Protein AF-A0A975XVS5-F1 (afdb_monomer)

Solvent-accessible surface area (backbone atoms only — not comparable to full-atom values): 8977 Å² total; per-residue (Å²): 127,65,81,65,59,74,72,50,64,93,79,77,55,101,64,61,82,43,34,56,87,68,58,70,74,41,46,51,27,52,50,51,28,69,71,47,88,45,67,72,58,20,53,50,31,40,52,50,27,32,74,76,39,75,85,39,47,54,42,33,52,49,47,19,49,58,26,43,81,69,68,39,45,73,63,13,45,52,32,29,53,51,39,31,47,52,19,21,58,74,60,73,43,56,72,94,69,59,61,56,77,72,50,42,83,85,69,50,38,36,48,47,43,28,52,49,30,39,46,52,39,22,49,48,28,46,77,68,70,37,51,74,62,18,48,57,37,49,55,49,44,47,68,44,38,76,81,45,84,81,58,48,63,65,53,51,59,53,61,74,75,108

Mean predicted aligned error: 5.12 Å

Foldseek 3Di:
DPPLCLLDDPVPDLFDVLQPDQDPVLVVLLVVLVPDPDLVSSQVSLVVSCVVPVLGLRSLVSQLNSCVVVVVLVRSLVSLLSLLVSLCVVLVADSPDGDLVSLDPPNHSSSVSNLSSLLVNLQSCVSVVVLVVSVVSLVVSCSNPVVCPVVSVVSVVSSVVD

Radius of gyration: 15.13 Å; Cα contacts (8 Å, |Δi|>4): 185; chains: 1; bounding box: 31×37×37 Å

Sequence (162 aa):
MGLIEELADPDGGPLPGYCGDVPDPVARLLLAAAETRDDGEGESLLRQAHQQAPDNFAVYLGLYKFHFYRQHFPEAEHWMRAGLAAAAGAAGFPLDAPGPNHFAEPLGPAPRFYLFSLKALAFTLLRQHRTAEARSYLDQLERFDPQDRVGAELVKAIAAQC

Nearest PDB structures (foldseek):
  6v8e-assembly1_A  TM=7.828E-01  e=2.220E-02  synthetic construct
  8cqp-assembly3_C  TM=7.108E-01  e=3.808E-02  synthetic construct
  2vgy-assembly1_A-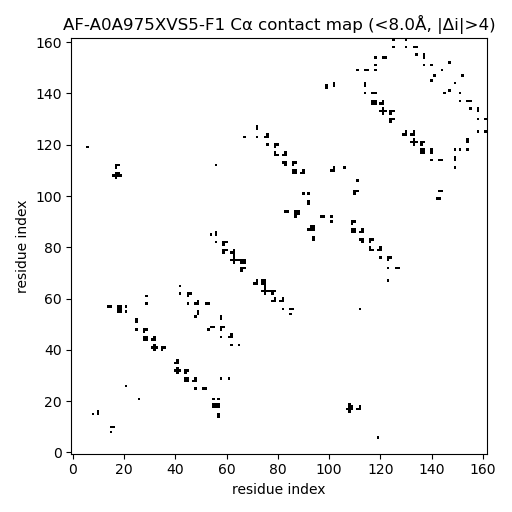2  TM=7.297E-01  e=1.177E-01  Yersinia enterocolitica
  9fef-assembly1_E  TM=4.847E-01  e=2.018E-01  Trypanosoma cruzi strain CL Brener
  8dti-assembly1_B  TM=4.299E-01  e=6.878E-01  Arabidopsis thaliana

Organism: NCBI:txid2785627

Structure (mmCIF, N/CA/C/O backbone):
data_AF-A0A975XVS5-F1
#
_entry.id   AF-A0A975XVS5-F1
#
loop_
_atom_site.group_PDB
_atom_site.id
_atom_site.type_symbol
_atom_site.label_atom_id
_atom_site.label_alt_id
_atom_site.label_comp_id
_atom_site.label_asym_id
_atom_site.label_entity_id
_atom_site.label_seq_id
_atom_site.pdbx_PDB_ins_code
_atom_site.Cartn_x
_atom_site.Cartn_y
_atom_site.Cartn_z
_atom_site.occupancy
_atom_site.B_iso_or_equiv
_atom_site.auth_seq_id
_atom_site.auth_comp_id
_atom_site.auth_asym_id
_atom_site.auth_atom_id
_atom_site.pdbx_PDB_model_num
ATOM 1 N N . MET A 1 1 ? 3.087 19.109 9.066 1.00 34.59 1 MET A N 1
ATOM 2 C CA . MET A 1 1 ? 4.237 18.593 8.299 1.00 34.59 1 MET A CA 1
ATOM 3 C C . MET A 1 1 ? 4.647 17.174 8.723 1.00 34.59 1 MET A C 1
ATOM 5 O O . MET A 1 1 ? 4.967 16.413 7.834 1.00 34.59 1 MET A O 1
ATOM 9 N N . GLY A 1 2 ? 4.565 16.769 10.006 1.00 38.72 2 GLY A N 1
ATOM 10 C CA . GLY A 1 2 ? 5.126 15.477 10.476 1.00 38.72 2 GLY A CA 1
ATOM 11 C C . GLY A 1 2 ? 4.374 14.171 10.145 1.00 38.72 2 GLY A C 1
ATOM 12 O O . GLY A 1 2 ? 5.010 13.177 9.839 1.00 38.72 2 GLY A O 1
ATOM 13 N N . LEU A 1 3 ? 3.035 14.158 10.099 1.00 42.03 3 LEU A N 1
ATOM 14 C CA . LEU A 1 3 ? 2.251 12.905 9.950 1.00 42.03 3 LEU A CA 1
ATOM 15 C C . LEU A 1 3 ? 2.370 12.208 8.581 1.00 42.03 3 LEU A C 1
ATOM 17 O O . LEU A 1 3 ? 1.883 11.099 8.390 1.00 42.03 3 LEU A O 1
ATOM 21 N N . ILE A 1 4 ? 2.928 12.907 7.598 1.00 46.50 4 ILE A N 1
ATOM 22 C CA . ILE A 1 4 ? 3.098 12.422 6.228 1.00 46.50 4 ILE A CA 1
ATOM 23 C C . ILE A 1 4 ? 4.474 11.745 6.065 1.00 46.50 4 ILE A C 1
ATOM 25 O O . ILE A 1 4 ? 4.620 10.839 5.247 1.00 46.50 4 ILE A O 1
ATOM 29 N N . GLU A 1 5 ? 5.456 12.156 6.873 1.00 43.69 5 GLU A N 1
ATOM 30 C CA . GLU A 1 5 ? 6.792 11.555 6.952 1.00 43.69 5 GLU A CA 1
ATOM 31 C C . GLU A 1 5 ? 6.745 10.184 7.646 1.00 43.69 5 GLU A C 1
ATOM 33 O O . GLU A 1 5 ? 7.473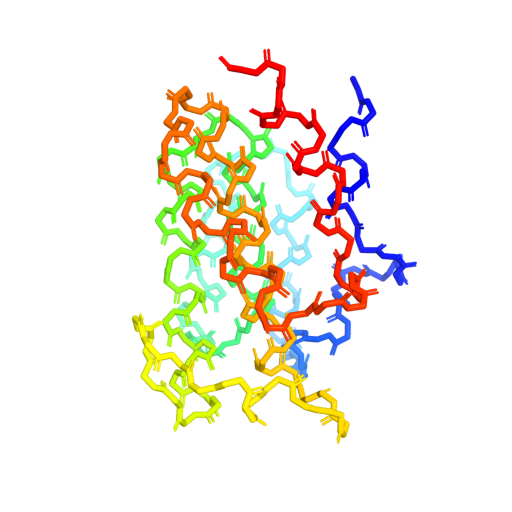 9.283 7.265 1.00 43.69 5 GLU A O 1
ATOM 38 N N . GLU A 1 6 ? 5.821 9.967 8.585 1.00 42.16 6 GLU A N 1
ATOM 39 C CA . GLU A 1 6 ? 5.656 8.674 9.279 1.00 42.16 6 GLU A CA 1
ATOM 40 C C . GLU A 1 6 ? 4.920 7.599 8.450 1.00 42.16 6 GLU A C 1
ATOM 42 O O . GLU A 1 6 ? 4.904 6.419 8.803 1.00 42.16 6 GLU A O 1
ATOM 47 N N . LEU A 1 7 ? 4.321 7.985 7.316 1.00 49.66 7 LEU A N 1
ATOM 48 C CA . LEU A 1 7 ? 3.905 7.047 6.264 1.00 49.66 7 LEU A CA 1
ATOM 49 C C . LEU A 1 7 ? 5.042 6.724 5.289 1.00 49.66 7 LEU A C 1
ATOM 51 O O . LEU A 1 7 ? 4.847 5.903 4.389 1.00 49.66 7 LEU A O 1
ATOM 55 N N . ALA A 1 8 ? 6.194 7.388 5.424 1.00 44.75 8 ALA A N 1
ATOM 56 C CA . ALA A 1 8 ? 7.371 7.056 4.649 1.00 44.75 8 ALA A CA 1
ATOM 57 C C . ALA A 1 8 ? 7.980 5.747 5.153 1.00 44.75 8 ALA A C 1
ATOM 59 O O . ALA A 1 8 ? 7.874 5.367 6.318 1.00 44.75 8 ALA A O 1
ATOM 60 N N . ASP A 1 9 ? 8.582 5.042 4.210 1.00 50.78 9 ASP A N 1
ATOM 61 C CA . ASP A 1 9 ? 9.196 3.752 4.438 1.00 50.78 9 ASP A CA 1
ATOM 62 C C . ASP A 1 9 ? 10.431 3.886 5.338 1.00 50.78 9 ASP A C 1
ATOM 64 O O . ASP A 1 9 ? 11.248 4.776 5.075 1.00 50.78 9 ASP A O 1
ATOM 68 N N . PRO A 1 10 ? 10.626 3.020 6.349 1.00 40.47 10 PRO A N 1
ATOM 69 C CA . PRO A 1 10 ? 11.845 3.047 7.155 1.00 40.47 10 PRO A CA 1
ATOM 70 C C . PRO A 1 10 ? 13.107 2.757 6.325 1.00 40.47 10 PRO A C 1
ATOM 72 O O . PRO A 1 10 ? 14.195 3.153 6.737 1.00 40.47 10 PRO A O 1
ATOM 75 N N . ASP A 1 11 ? 12.977 2.114 5.157 1.00 40.56 11 ASP A N 1
ATOM 76 C CA . ASP A 1 11 ? 14.119 1.721 4.325 1.00 40.56 11 ASP A CA 1
ATOM 77 C C . ASP A 1 11 ? 14.685 2.849 3.441 1.00 40.56 11 ASP A C 1
ATOM 79 O O . ASP A 1 11 ? 15.736 2.667 2.829 1.00 40.56 11 ASP A O 1
ATOM 83 N N . GLY A 1 12 ? 14.045 4.026 3.360 1.00 37.41 12 GLY A N 1
ATOM 84 C CA . GLY A 1 12 ? 14.622 5.232 2.733 1.00 37.41 12 GLY A CA 1
ATOM 85 C C . GLY A 1 12 ? 15.024 5.134 1.245 1.00 37.41 12 GLY A C 1
ATOM 86 O O . GLY A 1 12 ? 15.547 6.103 0.693 1.00 37.41 12 GLY A O 1
ATOM 87 N N . GLY A 1 13 ? 14.797 3.996 0.582 1.00 40.53 13 GLY A N 1
ATOM 88 C CA . GLY A 1 13 ? 14.999 3.800 -0.854 1.00 40.53 13 GLY A CA 1
ATOM 89 C C . GLY A 1 13 ? 13.864 4.406 -1.693 1.00 40.53 13 GLY A C 1
ATOM 90 O O . GLY A 1 13 ? 12.787 4.688 -1.164 1.00 40.53 13 GLY A O 1
ATOM 91 N N . PRO A 1 14 ? 14.056 4.593 -3.017 1.00 52.38 14 PRO A N 1
ATOM 92 C CA . PRO A 1 14 ? 13.020 5.166 -3.881 1.00 52.38 14 PRO A CA 1
ATOM 93 C C . PRO A 1 14 ? 11.752 4.301 -3.923 1.00 52.38 14 PRO A C 1
ATOM 95 O O . PRO A 1 14 ? 10.663 4.832 -4.137 1.00 52.38 14 PRO A O 1
ATOM 98 N N . LEU A 1 15 ? 11.883 2.987 -3.685 1.00 59.19 15 LEU A N 1
ATOM 99 C CA . LEU A 1 15 ? 10.784 2.031 -3.602 1.00 59.19 15 LEU A CA 1
ATOM 100 C C . LEU A 1 15 ? 11.016 1.048 -2.440 1.00 59.19 15 LEU A C 1
ATOM 102 O O . LEU A 1 15 ? 12.134 0.554 -2.286 1.00 59.19 15 LEU A O 1
ATOM 106 N N . PRO A 1 16 ? 9.987 0.740 -1.636 1.00 63.97 16 PRO A N 1
ATOM 107 C CA . PRO A 1 16 ? 10.096 -0.206 -0.533 1.00 63.97 16 PRO A CA 1
ATOM 108 C C . PRO A 1 16 ? 10.400 -1.627 -0.995 1.00 63.97 16 PRO A C 1
ATOM 110 O O . PRO A 1 16 ? 9.804 -2.102 -1.965 1.00 63.97 16 PRO A O 1
ATOM 113 N N . GLY A 1 17 ? 11.221 -2.362 -0.237 1.0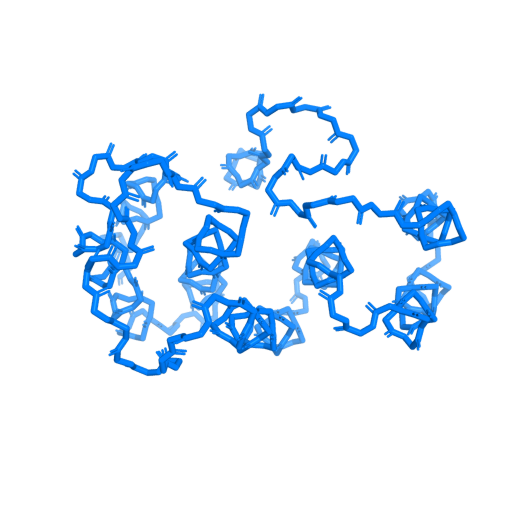0 62.19 17 GLY A N 1
ATOM 114 C CA . GLY A 1 17 ? 11.575 -3.754 -0.553 1.00 62.19 17 GLY A CA 1
ATOM 115 C C . GLY A 1 17 ? 10.376 -4.713 -0.626 1.00 62.19 17 GLY A C 1
ATOM 116 O O . GLY A 1 17 ? 10.452 -5.772 -1.244 1.00 62.19 17 GLY A O 1
ATOM 117 N N . TYR A 1 18 ? 9.228 -4.340 -0.053 1.00 67.81 18 TYR A N 1
ATOM 118 C CA . TYR A 1 18 ? 7.991 -5.121 -0.142 1.00 67.81 18 TYR A CA 1
ATOM 119 C C . TYR A 1 18 ? 7.210 -4.943 -1.442 1.00 67.81 18 TYR A C 1
ATOM 121 O O . TYR A 1 18 ? 6.231 -5.655 -1.656 1.00 67.81 1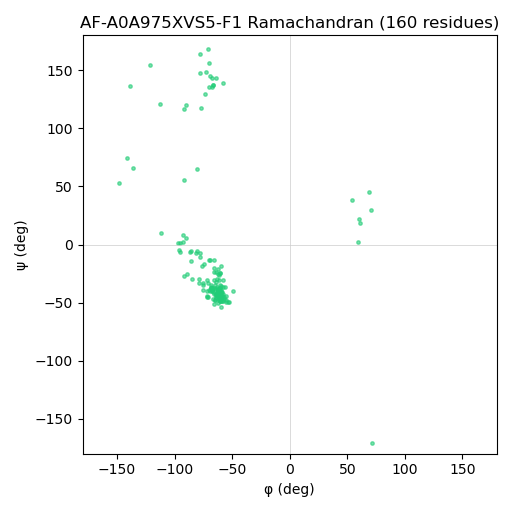8 TYR A O 1
ATOM 129 N N . CYS A 1 19 ? 7.633 -4.032 -2.318 1.00 74.12 19 CYS A N 1
ATOM 130 C CA . CYS A 1 19 ? 7.031 -3.888 -3.638 1.00 74.12 19 CYS A CA 1
ATOM 131 C C . CYS A 1 19 ? 7.501 -4.961 -4.636 1.00 74.12 19 CYS A C 1
ATOM 133 O O . CYS A 1 19 ? 6.939 -5.060 -5.726 1.00 74.12 19 CYS A O 1
ATOM 135 N N . GLY A 1 20 ? 8.487 -5.779 -4.248 1.00 76.00 20 GLY A N 1
ATOM 136 C CA . GLY A 1 20 ? 9.117 -6.764 -5.121 1.00 76.00 20 GLY A CA 1
ATOM 137 C C . GLY A 1 20 ? 10.008 -6.120 -6.184 1.00 76.00 20 GLY A C 1
ATOM 138 O O . GLY A 1 20 ? 10.274 -4.917 -6.153 1.00 76.00 20 GLY A O 1
ATOM 139 N N . ASP A 1 21 ? 10.470 -6.937 -7.127 1.00 83.44 21 ASP A N 1
ATOM 140 C CA . ASP A 1 21 ? 11.304 -6.467 -8.231 1.00 83.44 21 ASP A CA 1
ATOM 141 C C . ASP A 1 21 ? 10.489 -5.605 -9.201 1.00 83.44 21 ASP A C 1
ATOM 143 O O . ASP A 1 21 ? 9.369 -5.946 -9.594 1.00 83.44 21 ASP A O 1
ATOM 147 N N . VAL A 1 22 ? 11.068 -4.480 -9.617 1.00 84.69 22 VAL A N 1
ATOM 148 C CA . VAL A 1 22 ? 10.433 -3.532 -10.535 1.00 84.69 22 VAL A CA 1
ATOM 149 C C . VAL A 1 22 ? 11.199 -3.533 -11.852 1.00 84.69 22 VAL A C 1
ATOM 151 O O . VAL A 1 22 ? 12.387 -3.218 -11.848 1.00 84.69 22 VAL A O 1
ATOM 154 N N . PRO A 1 23 ? 10.556 -3.861 -12.989 1.00 88.69 23 PRO A N 1
ATOM 155 C CA . PRO A 1 23 ? 11.222 -3.827 -14.286 1.00 88.69 23 PRO A CA 1
ATOM 156 C C . PRO A 1 23 ? 11.795 -2.437 -14.599 1.00 88.69 23 PRO A C 1
ATOM 158 O O . PRO A 1 23 ? 11.102 -1.437 -14.413 1.00 88.69 23 PRO A O 1
ATOM 161 N N . ASP A 1 24 ? 13.005 -2.363 -15.162 1.00 88.31 24 ASP A N 1
ATOM 162 C CA . ASP A 1 24 ? 13.676 -1.089 -15.484 1.00 88.31 24 ASP A CA 1
ATOM 163 C C . ASP A 1 24 ? 12.811 -0.076 -16.263 1.00 88.31 24 ASP A C 1
ATOM 165 O O . ASP A 1 24 ? 12.885 1.122 -15.972 1.00 88.31 24 ASP A O 1
ATOM 169 N N . PRO A 1 25 ? 11.982 -0.474 -17.256 1.00 91.44 25 PRO A N 1
ATOM 170 C CA . PRO A 1 25 ? 11.086 0.469 -17.925 1.00 91.44 25 PRO A CA 1
ATOM 171 C C . PRO A 1 25 ? 10.056 1.091 -16.974 1.00 91.44 25 PRO A C 1
ATOM 173 O O . PRO A 1 25 ? 9.807 2.291 -17.048 1.00 91.44 25 PRO A O 1
ATOM 176 N N . VAL A 1 26 ? 9.518 0.295 -16.047 1.00 92.75 26 VAL A N 1
ATOM 177 C CA . VAL A 1 26 ? 8.527 0.721 -15.050 1.00 92.75 26 VAL A CA 1
ATOM 178 C C . VAL A 1 26 ? 9.187 1.606 -13.999 1.00 92.75 26 VAL A C 1
ATOM 180 O O . VAL A 1 26 ? 8.662 2.669 -13.681 1.00 92.75 26 VAL A O 1
ATOM 183 N N . ALA A 1 27 ? 10.372 1.228 -13.514 1.00 90.38 27 ALA A N 1
ATOM 184 C CA . ALA A 1 27 ? 11.132 2.025 -12.555 1.00 90.38 27 ALA A CA 1
ATOM 185 C C . ALA A 1 27 ? 11.432 3.431 -13.100 1.00 90.38 27 ALA A C 1
ATOM 187 O O . ALA A 1 27 ? 11.249 4.419 -12.391 1.00 90.38 27 ALA A O 1
ATOM 188 N N . ARG A 1 28 ? 11.813 3.541 -14.381 1.00 92.19 28 ARG A N 1
ATOM 189 C CA . ARG A 1 28 ? 12.031 4.839 -15.042 1.00 92.19 28 ARG A CA 1
ATOM 190 C C . ARG A 1 28 ? 10.769 5.697 -15.103 1.00 92.19 28 ARG A C 1
ATOM 192 O O . ARG A 1 28 ? 10.866 6.902 -14.900 1.00 92.19 28 ARG A O 1
ATOM 199 N N . LEU A 1 29 ? 9.604 5.098 -15.355 1.00 94.81 29 LEU A N 1
ATOM 200 C CA . LEU A 1 29 ? 8.329 5.824 -15.345 1.00 94.81 29 LEU A CA 1
ATOM 201 C C . LEU A 1 29 ? 7.975 6.327 -13.940 1.00 94.81 29 LEU A C 1
ATOM 203 O O . LEU A 1 29 ? 7.562 7.474 -13.795 1.00 94.81 29 LEU A O 1
ATOM 207 N N . LEU A 1 30 ? 8.180 5.500 -12.909 1.00 91.00 30 LEU A N 1
ATOM 208 C CA . LEU A 1 30 ? 7.940 5.877 -11.511 1.00 91.00 30 LEU A CA 1
ATOM 209 C C . LEU A 1 30 ? 8.857 7.025 -11.064 1.00 91.00 30 LEU A C 1
ATOM 211 O O . LEU A 1 30 ? 8.389 7.970 -10.433 1.00 91.00 30 LEU A O 1
ATOM 215 N N . LEU A 1 31 ? 10.141 6.965 -11.427 1.00 89.88 31 LEU A N 1
ATOM 216 C CA . LEU A 1 31 ? 11.113 8.030 -11.164 1.00 89.88 31 LEU A CA 1
ATOM 217 C C . LEU A 1 31 ? 10.720 9.332 -11.872 1.00 89.88 31 LEU A C 1
ATOM 219 O O . LEU A 1 31 ? 10.609 10.368 -11.222 1.00 89.88 31 LEU A O 1
ATOM 223 N N . ALA A 1 32 ? 10.420 9.272 -13.172 1.00 91.44 32 ALA A N 1
ATOM 224 C CA . ALA A 1 32 ? 10.008 10.448 -13.938 1.00 91.44 32 ALA A CA 1
ATOM 225 C C . ALA A 1 32 ? 8.731 11.095 -13.369 1.00 91.44 32 ALA A C 1
ATOM 227 O O . ALA A 1 32 ? 8.645 12.319 -13.272 1.00 91.44 32 ALA A O 1
ATOM 228 N N . ALA A 1 33 ? 7.763 10.284 -12.928 1.00 92.31 33 ALA A N 1
ATOM 229 C CA . ALA A 1 33 ? 6.546 10.779 -12.288 1.00 92.31 33 ALA A CA 1
ATOM 230 C C . ALA A 1 33 ? 6.804 11.473 -10.939 1.00 92.31 33 ALA A C 1
ATOM 232 O O . ALA A 1 33 ? 6.057 12.374 -10.562 1.00 92.31 33 ALA A O 1
ATOM 233 N N . ALA A 1 34 ? 7.836 11.052 -10.203 1.00 86.88 34 ALA A N 1
ATOM 234 C CA . ALA A 1 34 ? 8.228 11.667 -8.937 1.00 86.88 34 ALA A CA 1
ATOM 235 C C . ALA A 1 34 ? 9.026 12.970 -9.129 1.00 86.88 34 ALA A C 1
ATOM 237 O O . ALA A 1 34 ? 8.971 13.852 -8.272 1.00 86.88 34 ALA A O 1
ATOM 238 N N . GLU A 1 35 ? 9.770 13.090 -10.231 1.00 89.44 35 GLU A N 1
ATOM 239 C CA . GLU A 1 35 ? 10.609 14.255 -10.539 1.00 89.44 35 GLU A CA 1
ATOM 240 C C . GLU A 1 35 ? 9.844 15.390 -11.230 1.00 89.44 35 GLU A C 1
ATOM 242 O O . GLU A 1 35 ? 10.210 16.563 -11.077 1.00 89.44 35 GLU A O 1
ATOM 247 N N . THR A 1 36 ? 8.794 15.069 -11.993 1.00 90.38 36 THR A N 1
ATOM 248 C CA . THR A 1 36 ? 8.016 16.095 -12.690 1.00 90.38 36 THR A CA 1
ATOM 249 C C . THR A 1 36 ? 7.250 16.993 -11.716 1.00 90.38 36 THR A C 1
ATOM 251 O O . THR A 1 36 ? 6.747 16.574 -10.673 1.00 90.38 36 THR A O 1
ATOM 254 N N . ARG A 1 37 ? 7.168 18.277 -12.077 1.00 90.94 37 ARG A N 1
ATOM 255 C CA . ARG A 1 37 ? 6.361 19.288 -11.379 1.00 90.94 37 ARG A CA 1
ATOM 256 C C . ARG A 1 37 ? 4.987 19.478 -12.018 1.00 90.94 37 ARG A C 1
ATOM 258 O O . ARG A 1 37 ? 4.190 20.246 -11.488 1.00 90.94 37 ARG A O 1
ATOM 265 N N . ASP A 1 38 ? 4.746 18.840 -13.161 1.00 94.75 38 ASP A N 1
ATOM 266 C CA . ASP A 1 38 ? 3.461 18.862 -13.843 1.00 94.75 38 ASP A CA 1
ATOM 267 C C . ASP A 1 38 ? 2.619 17.673 -13.371 1.00 94.75 38 ASP A C 1
ATOM 269 O O . ASP A 1 38 ? 2.974 16.507 -13.557 1.00 94.75 38 ASP A O 1
ATOM 273 N N . ASP A 1 39 ? 1.494 17.977 -12.732 1.00 92.06 39 ASP A N 1
ATOM 274 C CA . ASP A 1 39 ? 0.599 16.963 -12.184 1.00 92.06 39 ASP A CA 1
ATOM 275 C C . ASP A 1 39 ? -0.043 16.101 -13.281 1.00 92.06 39 ASP A C 1
ATOM 277 O O . ASP A 1 39 ? -0.192 14.892 -13.109 1.00 92.06 39 ASP A O 1
ATOM 281 N N . GLY A 1 40 ? -0.388 16.691 -14.427 1.00 94.38 40 GLY A N 1
ATOM 282 C CA . GLY A 1 40 ? -0.969 15.947 -15.542 1.00 94.38 40 GLY A CA 1
ATOM 283 C C . GLY A 1 40 ? 0.038 14.979 -16.160 1.00 94.38 40 GLY A C 1
ATOM 284 O O . GLY A 1 40 ? -0.300 13.833 -16.470 1.00 94.38 40 GLY A O 1
ATOM 285 N N . GLU A 1 41 ? 1.292 15.412 -16.294 1.00 95.81 41 GLU A N 1
ATOM 286 C CA . GLU A 1 41 ? 2.386 14.550 -16.741 1.00 95.81 41 GLU A CA 1
ATOM 287 C C . GLU A 1 41 ? 2.660 13.424 -15.735 1.00 95.81 41 GLU A C 1
ATOM 289 O O . GLU A 1 41 ? 2.726 12.256 -16.126 1.00 95.81 41 GLU A O 1
ATOM 294 N N . GLY A 1 42 ? 2.756 13.749 -14.443 1.00 94.81 42 GLY A N 1
ATOM 295 C CA . GLY A 1 42 ? 3.023 12.772 -13.388 1.00 94.81 42 GLY A CA 1
ATOM 296 C C . GLY A 1 42 ? 1.955 11.681 -13.315 1.00 94.81 42 GLY A C 1
ATOM 297 O O . GLY A 1 42 ? 2.284 10.494 -13.275 1.00 94.81 42 GLY A O 1
ATOM 298 N N . GLU A 1 43 ? 0.674 12.052 -13.390 1.00 95.19 43 GLU A N 1
ATOM 299 C CA . GLU A 1 43 ? -0.417 11.075 -13.425 1.00 95.19 43 GLU A CA 1
ATOM 300 C C . GLU A 1 43 ? -0.363 10.209 -14.694 1.00 95.19 43 GLU A C 1
ATOM 302 O O . GLU A 1 43 ? -0.529 8.987 -14.626 1.00 95.19 43 GLU A O 1
ATOM 307 N N . SER A 1 44 ? -0.090 10.813 -15.856 1.00 97.12 44 SER A N 1
ATOM 308 C CA . SER A 1 44 ? 0.043 10.086 -17.124 1.00 97.12 44 SER A CA 1
ATOM 309 C C . SER A 1 44 ? 1.166 9.046 -17.075 1.00 97.12 44 SER A C 1
ATOM 311 O O . SER A 1 44 ? 0.966 7.901 -17.487 1.00 97.12 44 SER A O 1
ATOM 313 N N . LEU A 1 45 ? 2.328 9.405 -16.525 1.00 97.50 45 LEU A N 1
ATOM 314 C CA . LEU A 1 45 ? 3.469 8.501 -16.361 1.00 97.50 45 LEU A CA 1
ATOM 315 C C . LEU A 1 45 ? 3.138 7.324 -15.433 1.00 97.50 45 LEU A C 1
ATOM 317 O O . LEU A 1 45 ? 3.463 6.178 -15.748 1.00 97.50 45 LEU A O 1
ATOM 321 N N . LEU A 1 46 ? 2.429 7.574 -14.329 1.00 95.88 46 LEU A N 1
ATOM 322 C CA . LEU A 1 46 ? 1.996 6.518 -13.409 1.00 95.88 46 LEU A CA 1
ATOM 323 C C . LEU A 1 46 ? 0.960 5.583 -14.040 1.00 95.88 46 LEU A C 1
ATOM 325 O O . LEU A 1 46 ? 1.033 4.364 -13.871 1.00 95.88 46 LEU A O 1
ATOM 329 N N . ARG A 1 47 ? 0.021 6.121 -14.825 1.00 96.25 47 ARG A N 1
ATOM 330 C CA . ARG A 1 47 ? -0.939 5.306 -15.583 1.00 96.25 47 ARG A CA 1
ATOM 331 C C . ARG A 1 47 ? -0.244 4.457 -16.644 1.00 96.25 47 ARG A C 1
ATOM 333 O O . ARG A 1 47 ? -0.610 3.296 -16.815 1.00 96.25 47 ARG A O 1
ATOM 340 N N . GLN A 1 48 ? 0.777 4.991 -17.314 1.00 97.44 48 GLN A N 1
ATOM 341 C CA . GLN A 1 48 ? 1.609 4.219 -18.242 1.00 97.44 48 GLN A CA 1
ATOM 342 C C . GLN A 1 48 ? 2.361 3.097 -17.518 1.00 97.44 48 GLN A C 1
ATOM 344 O O . GLN A 1 48 ? 2.376 1.967 -18.004 1.00 97.44 48 GLN A O 1
ATOM 349 N N . ALA A 1 49 ? 2.925 3.367 -16.336 1.00 96.38 49 ALA A N 1
ATOM 350 C CA . ALA A 1 49 ? 3.572 2.340 -15.519 1.00 96.38 49 ALA A CA 1
ATOM 351 C C . ALA A 1 49 ? 2.589 1.211 -15.163 1.00 96.38 49 ALA A C 1
ATOM 353 O O . ALA A 1 49 ? 2.936 0.036 -15.259 1.00 96.38 49 ALA A O 1
ATOM 354 N N . HIS A 1 50 ? 1.340 1.558 -14.839 1.00 96.38 50 HIS A N 1
ATOM 355 C CA . HIS A 1 50 ? 0.297 0.584 -14.511 1.00 96.38 50 HIS A CA 1
ATOM 356 C C . HIS A 1 50 ? -0.135 -0.255 -15.709 1.00 96.38 50 HIS A C 1
ATOM 358 O O . HIS A 1 50 ? -0.341 -1.455 -15.574 1.00 96.38 50 HIS A O 1
ATOM 364 N N . GLN A 1 51 ? -0.207 0.341 -16.897 1.00 96.06 51 GLN A N 1
ATOM 365 C CA . GLN A 1 51 ? -0.475 -0.405 -18.128 1.00 96.06 51 GLN A CA 1
ATOM 366 C C . GLN A 1 51 ? 0.649 -1.394 -18.463 1.00 96.06 51 GLN A C 1
ATOM 368 O O . GLN A 1 51 ? 0.377 -2.467 -18.994 1.00 96.06 51 GLN A O 1
ATOM 373 N N . GLN A 1 52 ? 1.904 -1.043 -18.166 1.00 96.38 52 GLN A N 1
ATOM 374 C CA . GLN A 1 52 ? 3.059 -1.904 -18.437 1.00 96.38 52 GLN A CA 1
ATOM 375 C C . GLN A 1 52 ? 3.239 -3.016 -17.400 1.00 96.38 52 GLN A C 1
ATOM 377 O O . GLN A 1 52 ? 3.702 -4.100 -17.748 1.00 96.38 52 GLN A O 1
ATOM 382 N N . ALA A 1 53 ? 2.896 -2.755 -16.140 1.00 93.94 53 ALA A N 1
ATOM 383 C CA . ALA A 1 53 ? 3.036 -3.709 -15.047 1.00 93.94 53 ALA A CA 1
ATOM 384 C C . ALA A 1 53 ? 1.843 -3.619 -14.078 1.00 93.94 53 ALA A C 1
ATOM 386 O O . ALA A 1 53 ? 1.985 -3.095 -12.969 1.00 93.94 53 ALA A O 1
ATOM 387 N N . PRO A 1 54 ? 0.667 -4.143 -14.476 1.00 93.12 54 PRO A N 1
ATOM 388 C CA . PRO A 1 54 ? -0.558 -4.048 -13.680 1.00 93.12 54 PRO A CA 1
ATOM 389 C C . PRO A 1 54 ? -0.484 -4.822 -12.360 1.00 93.12 54 PRO A C 1
ATOM 391 O O . PRO A 1 54 ? -1.217 -4.505 -11.429 1.00 93.12 54 PRO A O 1
ATOM 394 N N . ASP A 1 55 ? 0.426 -5.789 -12.250 1.00 89.62 55 ASP A N 1
ATOM 395 C CA . ASP A 1 55 ? 0.594 -6.625 -11.057 1.00 89.62 55 ASP A CA 1
ATOM 396 C C . ASP A 1 55 ? 1.716 -6.128 -10.126 1.00 89.62 55 ASP A C 1
ATOM 398 O O . ASP A 1 55 ? 1.994 -6.746 -9.100 1.00 89.62 55 ASP A O 1
ATOM 402 N N . ASN A 1 56 ? 2.388 -5.018 -10.463 1.00 92.06 56 ASN A N 1
ATOM 403 C CA . ASN A 1 56 ? 3.529 -4.534 -9.690 1.00 92.06 56 ASN A CA 1
ATOM 404 C C . ASN A 1 56 ? 3.107 -3.560 -8.578 1.00 92.06 56 ASN A C 1
ATOM 406 O O . ASN A 1 56 ? 2.575 -2.477 -8.829 1.00 92.06 56 ASN A O 1
ATOM 410 N N . PHE A 1 57 ? 3.403 -3.924 -7.331 1.00 93.38 57 PHE A N 1
ATOM 411 C CA . PHE A 1 57 ? 3.015 -3.170 -6.136 1.00 93.38 57 PHE A CA 1
ATOM 412 C C . PHE A 1 57 ? 3.624 -1.766 -6.053 1.00 93.38 57 PHE A C 1
ATOM 414 O O . PHE A 1 57 ? 2.972 -0.856 -5.537 1.00 93.38 57 PHE A O 1
ATOM 421 N N . ALA A 1 58 ? 4.819 -1.547 -6.615 1.00 91.56 58 ALA A N 1
ATOM 422 C CA . ALA A 1 58 ? 5.433 -0.219 -6.653 1.00 91.56 58 ALA A CA 1
ATOM 423 C C . ALA A 1 58 ? 4.585 0.780 -7.445 1.00 91.56 58 ALA A C 1
ATOM 425 O O . ALA A 1 58 ? 4.566 1.972 -7.135 1.00 91.56 58 ALA A O 1
ATOM 426 N N . VAL A 1 59 ? 3.852 0.296 -8.449 1.00 94.25 59 VAL A N 1
ATOM 427 C CA . VAL A 1 59 ? 2.985 1.140 -9.265 1.00 94.25 59 VAL A CA 1
ATOM 428 C C . VAL A 1 59 ? 1.754 1.585 -8.484 1.00 94.25 59 VAL A C 1
ATOM 430 O O . VAL A 1 59 ? 1.433 2.773 -8.482 1.00 94.25 59 VAL A O 1
ATOM 433 N N . TYR A 1 60 ? 1.109 0.668 -7.757 1.00 96.06 60 TYR A N 1
ATOM 434 C CA . TYR A 1 60 ? 0.002 1.010 -6.860 1.00 96.06 60 TYR A CA 1
ATOM 435 C C . TYR A 1 60 ? 0.447 1.997 -5.777 1.00 96.06 60 TYR A C 1
ATOM 437 O O . TYR A 1 60 ? -0.231 2.999 -5.551 1.00 96.06 60 TYR A O 1
ATOM 445 N N . LEU A 1 61 ? 1.614 1.750 -5.167 1.00 93.00 61 LEU A N 1
ATOM 446 C CA . LEU A 1 61 ? 2.242 2.652 -4.201 1.00 93.00 61 LEU A CA 1
ATOM 447 C C . LEU A 1 61 ? 2.441 4.057 -4.775 1.00 93.00 61 LEU A C 1
ATOM 449 O O . LEU A 1 61 ? 2.061 5.041 -4.140 1.00 93.00 61 LEU A O 1
ATOM 453 N N . GLY A 1 62 ? 3.024 4.151 -5.972 1.00 92.75 62 GLY A N 1
ATOM 454 C CA . GLY A 1 62 ? 3.247 5.417 -6.665 1.00 92.75 62 GLY A CA 1
ATOM 455 C C . GLY A 1 62 ? 1.943 6.165 -6.932 1.00 92.75 62 GLY A C 1
ATOM 456 O O . GLY A 1 62 ? 1.834 7.339 -6.583 1.00 92.75 62 GLY A O 1
ATOM 457 N N . LEU A 1 63 ? 0.936 5.473 -7.472 1.00 94.81 63 LEU A N 1
ATOM 458 C CA . LEU A 1 63 ? -0.378 6.038 -7.783 1.00 94.81 63 LEU A CA 1
ATOM 459 C C . LEU A 1 63 ? -1.082 6.587 -6.546 1.00 94.81 63 LEU A C 1
ATOM 461 O O . LEU A 1 63 ? -1.462 7.760 -6.525 1.00 94.81 63 LEU A O 1
ATOM 465 N N . TYR A 1 64 ? -1.232 5.789 -5.486 1.00 94.44 64 TYR A N 1
ATOM 466 C CA . TYR A 1 64 ? -1.941 6.304 -4.322 1.00 94.44 64 TYR A CA 1
ATOM 467 C C . TYR A 1 64 ? -1.149 7.403 -3.612 1.00 94.44 64 TYR A C 1
ATOM 469 O O . TYR A 1 64 ? -1.765 8.350 -3.131 1.00 94.44 64 TYR A O 1
ATOM 477 N N . LYS A 1 65 ? 0.194 7.335 -3.557 1.00 91.25 65 LYS A N 1
ATOM 478 C CA . LYS A 1 65 ? 1.014 8.403 -2.956 1.00 91.25 65 LYS A CA 1
ATOM 479 C C . LYS A 1 65 ? 0.857 9.694 -3.746 1.00 91.25 65 LYS A C 1
ATOM 481 O O . LYS A 1 65 ? 0.625 10.742 -3.150 1.00 91.25 65 LYS A O 1
ATOM 486 N N . PHE A 1 66 ? 0.916 9.611 -5.073 1.00 92.50 66 PHE A N 1
ATOM 487 C CA . PHE A 1 66 ? 0.735 10.746 -5.969 1.00 92.50 66 PHE A CA 1
ATOM 488 C C . PHE A 1 66 ? -0.570 11.501 -5.691 1.00 92.50 66 PHE A C 1
ATOM 490 O O . PHE A 1 66 ? -0.537 12.722 -5.512 1.00 92.50 66 PHE A O 1
ATOM 497 N N . HIS A 1 67 ? -1.692 10.782 -5.595 1.00 94.06 67 HIS A N 1
ATOM 498 C CA . HIS A 1 67 ? -2.995 11.374 -5.289 1.00 94.06 67 HIS A CA 1
ATOM 499 C C . HIS A 1 67 ? -3.097 11.831 -3.826 1.00 94.06 67 HIS A C 1
ATOM 501 O O . HIS A 1 67 ? -3.606 12.918 -3.549 1.00 94.06 67 HIS A O 1
ATOM 507 N N . PHE A 1 68 ? -2.559 11.052 -2.884 1.00 93.31 68 PHE A N 1
ATOM 508 C CA . PHE A 1 68 ? -2.605 11.360 -1.455 1.00 93.31 68 PHE A CA 1
ATOM 509 C C . PHE A 1 68 ? -1.888 12.674 -1.119 1.00 93.31 68 PHE A C 1
ATOM 511 O O . PHE A 1 68 ? -2.454 13.524 -0.430 1.00 93.31 68 PHE A O 1
ATOM 518 N N . TYR A 1 69 ? -0.668 12.879 -1.630 1.00 90.50 69 TYR A N 1
ATOM 519 C CA . TYR A 1 69 ? 0.096 14.113 -1.395 1.00 90.50 69 TYR A CA 1
ATOM 520 C C . TYR A 1 69 ? -0.580 15.355 -1.986 1.00 90.50 69 TYR A C 1
ATOM 522 O O . TYR A 1 69 ? -0.374 16.458 -1.486 1.00 90.50 69 TYR A O 1
AT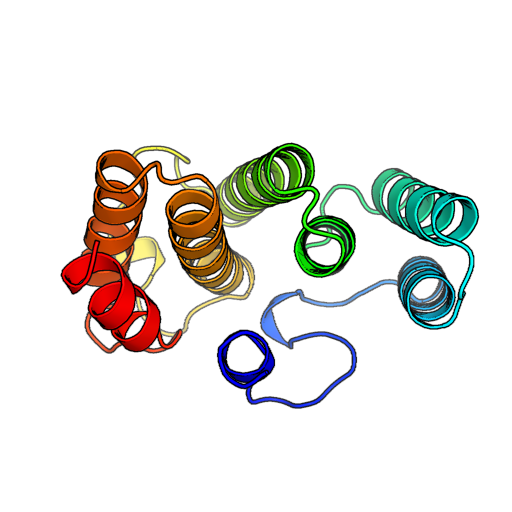OM 530 N N . ARG A 1 70 ? -1.428 15.171 -3.002 1.00 91.25 70 ARG A N 1
ATOM 531 C CA . ARG A 1 70 ? -2.248 16.222 -3.623 1.00 91.25 70 ARG A CA 1
ATOM 532 C C . ARG A 1 70 ? -3.622 16.381 -2.977 1.00 91.25 70 ARG A C 1
ATOM 534 O O . ARG A 1 70 ? -4.439 17.154 -3.455 1.00 91.25 70 ARG A O 1
ATOM 541 N N . GLN A 1 71 ? -3.884 15.662 -1.883 1.00 93.50 71 GLN A N 1
ATOM 542 C CA . GLN A 1 71 ? -5.166 15.660 -1.173 1.00 93.50 71 GLN A CA 1
ATOM 543 C C . GLN A 1 71 ? -6.354 15.178 -2.030 1.00 93.50 71 GLN A C 1
ATOM 545 O O . GLN A 1 71 ? -7.510 15.385 -1.664 1.00 93.50 71 GLN A O 1
ATOM 550 N N . HIS A 1 72 ? -6.085 14.474 -3.134 1.00 95.62 72 HIS A N 1
ATOM 551 C CA . HIS A 1 72 ? -7.080 13.780 -3.955 1.00 95.62 72 HIS A CA 1
ATOM 552 C C . HIS A 1 72 ? -7.426 12.436 -3.291 1.00 95.62 72 HIS A C 1
ATOM 554 O O . HIS A 1 72 ? -7.059 11.359 -3.762 1.00 95.62 72 HIS A O 1
ATOM 560 N N . PHE A 1 73 ? -8.036 12.501 -2.102 1.00 95.81 73 PHE A N 1
ATOM 561 C CA . PHE A 1 73 ? -8.259 11.328 -1.250 1.00 95.81 73 PHE A CA 1
ATOM 562 C C . PHE A 1 73 ? -9.153 10.242 -1.872 1.00 95.81 73 PHE A C 1
ATOM 564 O O . PHE A 1 73 ? -8.814 9.074 -1.685 1.00 95.81 73 PHE A O 1
ATOM 571 N N . PRO A 1 74 ? -10.232 10.559 -2.618 1.00 97.00 74 PRO A N 1
ATOM 572 C CA . PRO A 1 74 ? -11.031 9.536 -3.295 1.00 97.00 74 PRO A CA 1
ATOM 573 C C . PRO A 1 74 ? -10.218 8.726 -4.315 1.00 97.00 74 PRO A C 1
ATOM 575 O O . PRO A 1 74 ? -10.310 7.499 -4.357 1.00 97.00 74 PRO A O 1
ATOM 578 N N . GLU A 1 75 ? -9.368 9.390 -5.098 1.00 97.25 75 GLU A N 1
ATOM 579 C CA . GLU A 1 75 ? -8.484 8.745 -6.071 1.00 97.25 75 GLU A CA 1
ATOM 580 C C . GLU A 1 75 ? -7.380 7.942 -5.375 1.00 97.25 75 GLU A C 1
ATOM 582 O O . GLU A 1 75 ? -7.065 6.825 -5.787 1.00 97.25 75 GLU A O 1
ATOM 587 N N . ALA A 1 76 ? -6.817 8.470 -4.285 1.00 96.69 76 ALA A N 1
ATOM 588 C CA . ALA A 1 76 ? -5.843 7.743 -3.478 1.00 96.69 76 ALA A CA 1
ATOM 589 C C . ALA A 1 76 ? -6.453 6.455 -2.899 1.00 96.69 76 ALA A C 1
ATOM 591 O O . ALA A 1 76 ? -5.866 5.381 -3.023 1.00 96.69 76 ALA A O 1
ATOM 592 N N . GLU A 1 77 ? -7.658 6.544 -2.332 1.00 97.75 77 GLU A N 1
ATOM 593 C CA . GLU A 1 77 ? -8.409 5.397 -1.821 1.00 97.75 77 GLU A CA 1
ATOM 594 C C . GLU A 1 77 ? -8.683 4.356 -2.909 1.00 97.75 77 GLU A C 1
ATOM 596 O O . GLU A 1 77 ? -8.507 3.161 -2.660 1.00 97.75 77 GLU A O 1
ATOM 601 N N . HIS A 1 78 ? -9.082 4.785 -4.111 1.00 97.69 78 HIS A N 1
ATOM 602 C CA . HIS A 1 78 ? -9.302 3.880 -5.23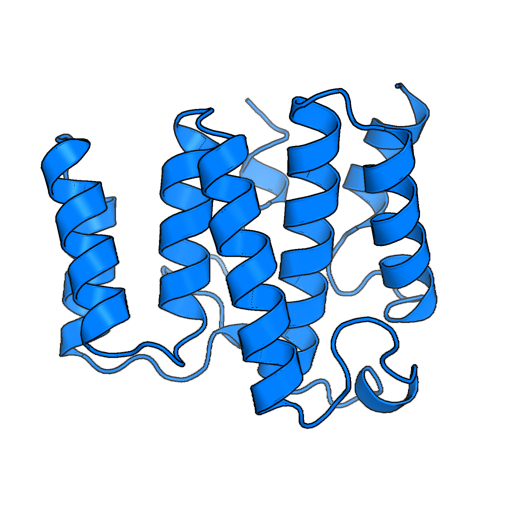9 1.00 97.69 78 HIS A CA 1
ATOM 603 C C . HIS A 1 78 ? -8.065 3.011 -5.506 1.00 97.69 78 HIS A C 1
ATOM 605 O O . HIS A 1 78 ? -8.165 1.783 -5.555 1.00 97.69 78 HIS A O 1
ATOM 611 N N . TRP A 1 79 ? -6.887 3.633 -5.598 1.00 97.19 79 TRP A N 1
ATOM 612 C CA . TRP A 1 79 ? -5.635 2.919 -5.845 1.00 97.19 79 TRP A CA 1
ATOM 613 C C . TRP A 1 79 ? -5.162 2.078 -4.657 1.00 97.19 79 TRP A C 1
ATOM 615 O O . TRP A 1 79 ? -4.612 0.999 -4.869 1.00 97.19 79 TRP A O 1
ATOM 625 N N . MET A 1 80 ? -5.421 2.502 -3.416 1.00 96.69 80 MET A N 1
ATOM 626 C CA . MET A 1 80 ? -5.146 1.688 -2.221 1.00 96.69 80 MET A CA 1
ATOM 627 C C . MET A 1 80 ? -5.990 0.410 -2.201 1.00 96.69 80 MET A C 1
ATOM 629 O O . MET A 1 80 ? -5.471 -0.672 -1.931 1.00 96.69 80 MET A O 1
ATOM 633 N N . ARG A 1 81 ? -7.283 0.506 -2.534 1.00 97.31 81 ARG A N 1
ATOM 634 C CA . ARG A 1 81 ? -8.176 -0.660 -2.634 1.00 97.31 81 ARG A CA 1
ATOM 635 C C . ARG A 1 81 ? -7.782 -1.585 -3.782 1.00 97.31 81 ARG A C 1
ATOM 637 O O . ARG A 1 81 ? -7.782 -2.801 -3.603 1.00 97.31 81 ARG A O 1
ATOM 644 N N . ALA A 1 82 ? -7.404 -1.026 -4.932 1.00 96.81 82 ALA A N 1
ATOM 645 C CA . ALA A 1 82 ? -6.888 -1.810 -6.051 1.00 96.81 82 ALA A CA 1
ATOM 646 C C . ALA A 1 82 ? -5.588 -2.546 -5.672 1.00 96.81 82 ALA A C 1
ATOM 648 O O . ALA A 1 82 ? -5.450 -3.735 -5.951 1.00 96.81 82 ALA A O 1
ATOM 649 N N . GLY A 1 83 ? -4.684 -1.878 -4.949 1.00 95.56 83 GLY A N 1
ATOM 650 C CA . GLY A 1 83 ? -3.462 -2.479 -4.418 1.00 95.56 83 GLY A CA 1
ATOM 651 C C . GLY A 1 83 ? -3.725 -3.611 -3.417 1.00 95.56 83 GLY A C 1
ATOM 652 O O . GLY A 1 83 ? -3.077 -4.654 -3.499 1.00 95.56 83 GLY A O 1
ATOM 653 N N . LEU A 1 84 ? -4.708 -3.456 -2.519 1.00 95.56 84 LEU A N 1
ATOM 654 C CA . LEU A 1 84 ? -5.144 -4.534 -1.617 1.00 95.56 84 LEU A CA 1
ATOM 655 C C . LEU A 1 84 ? -5.624 -5.760 -2.399 1.00 95.56 84 LEU A C 1
ATOM 657 O O . LEU A 1 84 ? -5.219 -6.879 -2.089 1.00 95.56 84 LEU A O 1
ATOM 661 N N . ALA A 1 85 ? -6.453 -5.552 -3.425 1.00 96.38 85 ALA A N 1
ATOM 662 C CA . ALA A 1 85 ? -6.949 -6.632 -4.272 1.00 96.38 85 ALA A CA 1
ATOM 663 C C . ALA A 1 85 ? -5.807 -7.343 -5.017 1.00 96.38 85 ALA A C 1
ATOM 665 O O . ALA A 1 85 ? -5.757 -8.574 -5.029 1.00 96.38 85 ALA A O 1
ATOM 666 N N . ALA A 1 86 ? -4.861 -6.580 -5.575 1.00 95.62 86 ALA A N 1
ATOM 667 C CA . ALA A 1 86 ? -3.689 -7.122 -6.257 1.00 95.62 86 ALA A CA 1
ATOM 668 C C . ALA A 1 86 ? -2.812 -7.957 -5.311 1.00 95.62 86 ALA A C 1
ATOM 670 O O . ALA A 1 86 ? -2.432 -9.079 -5.643 1.00 95.62 86 ALA A O 1
ATOM 671 N N . ALA A 1 87 ? -2.536 -7.459 -4.102 1.00 95.12 87 ALA A N 1
ATOM 672 C CA . ALA A 1 87 ? -1.753 -8.202 -3.120 1.00 95.12 87 ALA A CA 1
ATOM 673 C C . ALA A 1 87 ? -2.468 -9.446 -2.591 1.00 95.12 87 ALA A C 1
ATOM 675 O O . ALA A 1 87 ? -1.824 -10.482 -2.433 1.00 95.12 87 ALA A O 1
ATOM 676 N N . ALA A 1 88 ? -3.781 -9.382 -2.364 1.00 95.62 88 ALA A N 1
ATOM 677 C CA . ALA A 1 88 ? -4.564 -10.551 -1.973 1.00 95.62 88 ALA A CA 1
ATOM 678 C C . ALA A 1 88 ? -4.527 -11.640 -3.056 1.00 95.62 88 ALA A C 1
ATOM 680 O O . ALA A 1 88 ? -4.266 -12.807 -2.757 1.00 95.62 88 ALA A O 1
ATOM 681 N N . GLY A 1 89 ? -4.689 -11.244 -4.325 1.00 95.56 89 GLY A N 1
ATOM 682 C CA . GLY A 1 89 ? -4.565 -12.138 -5.476 1.00 95.56 89 GLY A CA 1
ATOM 683 C C . GLY A 1 89 ? -3.178 -12.773 -5.581 1.00 95.56 89 GLY A C 1
ATOM 684 O O . GLY A 1 89 ? -3.067 -13.993 -5.677 1.00 95.56 89 GLY A O 1
ATOM 685 N N . ALA A 1 90 ? -2.118 -11.967 -5.482 1.00 93.69 90 ALA A N 1
ATOM 686 C CA . ALA A 1 90 ? -0.736 -12.444 -5.534 1.00 93.69 90 ALA A CA 1
ATOM 687 C C . ALA A 1 90 ? -0.365 -13.368 -4.359 1.00 93.69 90 ALA A C 1
ATOM 689 O O . ALA A 1 90 ? 0.446 -14.278 -4.518 1.00 93.69 90 ALA A O 1
ATOM 690 N N . ALA A 1 91 ? -0.955 -13.152 -3.181 1.00 92.50 91 ALA A N 1
ATOM 691 C CA . ALA A 1 91 ? -0.751 -13.987 -2.001 1.00 92.50 91 ALA A CA 1
ATOM 692 C C . ALA A 1 91 ? -1.695 -15.205 -1.930 1.00 92.50 91 ALA A C 1
ATOM 694 O O . ALA A 1 91 ? -1.541 -16.046 -1.042 1.00 92.50 91 ALA A O 1
ATOM 695 N N . GLY A 1 92 ? -2.664 -15.311 -2.845 1.00 94.19 92 GLY A N 1
ATOM 696 C CA . GLY A 1 92 ? -3.602 -16.429 -2.923 1.00 94.19 92 GLY A CA 1
ATOM 697 C C . GLY A 1 92 ? -4.625 -16.482 -1.785 1.00 94.19 92 GLY A C 1
ATOM 698 O O . GLY A 1 92 ? -5.057 -17.575 -1.419 1.00 94.19 92 GLY A O 1
ATOM 699 N N . PHE A 1 93 ? -5.010 -15.337 -1.211 1.00 93.69 93 PHE A N 1
ATOM 700 C CA . PHE A 1 93 ? -6.013 -15.264 -0.142 1.00 93.69 93 PHE A CA 1
ATOM 701 C C . PHE A 1 93 ? -7.209 -14.374 -0.517 1.00 93.69 93 PHE A C 1
ATOM 703 O O . PHE A 1 93 ? -7.076 -13.477 -1.351 1.00 93.69 93 PHE A O 1
ATOM 710 N N . PRO A 1 94 ? -8.401 -14.603 0.069 1.00 93.25 94 PRO A N 1
ATOM 711 C CA . PRO A 1 94 ? -9.565 -13.761 -0.196 1.00 93.25 94 PRO A CA 1
ATOM 712 C C . PRO A 1 94 ? -9.354 -12.340 0.341 1.00 93.25 94 PRO A C 1
ATOM 714 O O . PRO A 1 94 ? -8.905 -12.171 1.473 1.00 93.25 94 PRO A O 1
ATOM 717 N N . LEU A 1 95 ? -9.738 -11.335 -0.451 1.00 91.06 95 LEU A N 1
ATOM 718 C CA . LEU A 1 95 ? -9.602 -9.914 -0.112 1.00 91.06 95 LEU A CA 1
ATOM 719 C C . LEU A 1 95 ? -10.325 -9.542 1.193 1.00 91.06 95 LEU A C 1
ATOM 721 O O . LEU A 1 95 ? -9.734 -8.922 2.064 1.00 91.06 95 LEU A O 1
ATOM 725 N N . ASP A 1 96 ? -11.588 -9.942 1.351 1.00 85.81 96 ASP A N 1
ATOM 726 C CA . ASP A 1 96 ? -12.424 -9.448 2.459 1.00 85.81 96 ASP A CA 1
ATOM 727 C C . ASP A 1 96 ? -12.274 -10.243 3.764 1.00 85.81 96 ASP A C 1
ATOM 729 O O . ASP A 1 96 ? -12.739 -9.816 4.820 1.00 85.81 96 ASP A O 1
ATOM 733 N N . ALA A 1 97 ? -11.666 -11.430 3.711 1.00 84.56 97 ALA A N 1
ATOM 734 C CA . ALA A 1 97 ? -11.591 -12.330 4.860 1.00 84.56 97 ALA A CA 1
ATOM 735 C C . ALA A 1 97 ? -10.310 -13.181 4.880 1.00 84.56 97 ALA A C 1
ATOM 737 O O . ALA A 1 97 ? -10.398 -14.411 4.985 1.00 84.56 97 ALA A O 1
ATOM 738 N N . PRO A 1 98 ? -9.110 -12.580 4.777 1.00 89.62 98 PRO A N 1
ATOM 739 C CA . PRO A 1 98 ? -7.887 -13.360 4.819 1.00 89.62 98 PRO A CA 1
ATOM 740 C C . PRO A 1 98 ? -7.697 -13.986 6.207 1.00 89.62 98 PRO A C 1
ATOM 742 O O . PRO A 1 98 ? -7.928 -13.367 7.249 1.00 89.62 98 PRO A O 1
ATOM 745 N N . GLY A 1 99 ? -7.280 -15.252 6.232 1.00 88.69 99 GLY A N 1
ATOM 746 C CA . GLY A 1 99 ? -6.907 -15.925 7.473 1.00 88.69 99 GLY A CA 1
ATOM 747 C C . GLY A 1 99 ? -5.605 -15.350 8.057 1.00 88.69 99 GLY A C 1
ATOM 748 O O . GLY A 1 99 ? -4.689 -15.042 7.295 1.00 88.69 99 GLY A O 1
ATOM 749 N N . PRO A 1 100 ? -5.451 -15.267 9.393 1.00 86.62 100 PRO A N 1
ATOM 750 C CA . PRO A 1 100 ? -4.254 -14.693 10.023 1.00 86.62 100 PRO A CA 1
ATOM 751 C C . PRO A 1 100 ? -2.958 -15.441 9.663 1.00 86.62 100 PRO A C 1
ATOM 753 O O . PRO A 1 100 ? -1.885 -14.847 9.654 1.00 86.62 100 PRO A O 1
ATOM 756 N N . ASN A 1 101 ? -3.052 -16.723 9.291 1.00 89.88 101 ASN A N 1
ATOM 757 C CA . ASN A 1 101 ? -1.908 -17.536 8.869 1.00 89.88 101 ASN A CA 1
ATOM 758 C C . ASN A 1 101 ? -1.188 -16.979 7.628 1.00 89.88 101 ASN A C 1
ATOM 760 O O . ASN A 1 101 ? -0.003 -17.247 7.461 1.00 89.88 101 ASN A O 1
ATOM 764 N N . HIS A 1 102 ? -1.862 -16.190 6.781 1.00 91.75 102 HIS A N 1
ATOM 765 C CA . HIS A 1 102 ? -1.230 -15.543 5.622 1.00 91.75 102 HIS A CA 1
ATOM 766 C C . HIS A 1 102 ? -0.259 -14.417 6.009 1.00 91.75 102 HIS A C 1
ATOM 768 O O . HIS A 1 102 ? 0.528 -13.978 5.172 1.00 91.75 102 HIS A O 1
ATOM 774 N N . PHE A 1 103 ? -0.298 -13.966 7.266 1.00 93.12 103 PHE A N 1
ATOM 775 C CA . PHE A 1 103 ? 0.529 -12.880 7.795 1.00 93.12 103 PHE A CA 1
ATOM 776 C C . PHE A 1 103 ? 1.569 -13.362 8.821 1.00 93.12 103 PHE A C 1
ATOM 778 O O . PHE A 1 103 ? 2.214 -12.545 9.488 1.00 93.12 103 PHE A O 1
ATOM 785 N N . ALA A 1 104 ? 1.738 -14.683 8.946 1.00 89.44 104 ALA A N 1
ATOM 786 C CA . ALA A 1 104 ? 2.784 -15.297 9.756 1.00 89.44 104 ALA A CA 1
ATOM 787 C C . ALA A 1 104 ? 4.177 -15.090 9.132 1.00 89.44 104 ALA A C 1
ATOM 789 O O . ALA A 1 104 ? 4.313 -14.872 7.929 1.00 89.44 104 ALA A O 1
ATOM 790 N N . GLU A 1 105 ? 5.222 -15.159 9.958 1.00 85.19 105 GLU A N 1
ATOM 791 C CA . GLU A 1 105 ? 6.609 -15.043 9.496 1.00 85.19 105 GLU A CA 1
ATOM 792 C C . GLU A 1 105 ? 7.121 -16.353 8.853 1.00 85.19 105 GLU A C 1
ATOM 794 O O . GLU A 1 105 ? 6.751 -17.439 9.312 1.00 85.19 105 GLU A O 1
ATOM 799 N N . PRO A 1 106 ? 8.013 -16.280 7.841 1.00 86.31 106 PRO A N 1
ATOM 800 C CA . PRO A 1 106 ? 8.536 -15.063 7.217 1.00 86.31 106 PRO A CA 1
ATOM 801 C C . PRO A 1 106 ? 7.506 -14.373 6.308 1.00 86.31 106 PRO A C 1
ATOM 803 O O . PRO A 1 106 ? 6.928 -15.003 5.421 1.00 86.31 106 PRO A O 1
ATOM 806 N N . LEU A 1 107 ? 7.297 -13.066 6.498 1.00 86.19 107 LEU A N 1
ATOM 807 C CA . LEU A 1 107 ? 6.294 -12.322 5.733 1.00 86.19 107 LEU A CA 1
ATOM 808 C C . LEU A 1 107 ? 6.790 -12.011 4.310 1.00 86.19 107 LEU A C 1
ATOM 810 O O . LEU A 1 107 ? 7.770 -11.281 4.112 1.00 86.19 107 LEU A O 1
ATOM 814 N N . GLY A 1 108 ? 6.091 -12.556 3.312 1.00 88.00 108 GLY A N 1
ATOM 815 C CA . GLY A 1 108 ? 6.373 -12.308 1.897 1.00 88.00 108 GLY A CA 1
ATOM 816 C C . GLY A 1 108 ? 6.000 -10.888 1.431 1.00 88.00 108 GLY A C 1
ATOM 817 O O . GLY A 1 108 ? 5.287 -10.170 2.140 1.00 88.00 108 GLY A O 1
ATOM 818 N N . PRO A 1 109 ? 6.430 -10.475 0.221 1.00 89.38 109 PRO A N 1
ATOM 819 C CA . PRO A 1 109 ? 6.163 -9.136 -0.315 1.00 89.38 109 PRO A CA 1
ATOM 820 C C . PRO A 1 109 ? 4.670 -8.793 -0.401 1.00 89.38 109 PRO A C 1
ATOM 822 O O . PRO A 1 109 ? 4.261 -7.740 0.077 1.00 89.38 109 PRO A O 1
ATOM 825 N N . ALA A 1 110 ? 3.838 -9.701 -0.925 1.00 92.69 110 ALA A N 1
ATOM 826 C CA . ALA A 1 110 ? 2.408 -9.449 -1.118 1.00 92.69 110 ALA A CA 1
ATOM 827 C C . ALA A 1 110 ? 1.628 -9.281 0.206 1.00 92.69 110 ALA A C 1
ATOM 829 O O . ALA A 1 110 ? 0.989 -8.243 0.375 1.00 92.69 110 ALA A O 1
ATOM 830 N N . PRO A 1 111 ? 1.725 -10.192 1.200 1.00 94.00 111 PRO A N 1
ATOM 831 C CA . PRO A 1 111 ? 1.128 -9.957 2.517 1.00 94.00 111 PRO A CA 1
ATOM 832 C C . PRO A 1 111 ? 1.636 -8.681 3.202 1.00 94.00 111 PRO A C 1
ATOM 834 O O . PRO A 1 111 ? 0.858 -7.979 3.844 1.00 94.00 111 PRO A O 1
ATOM 837 N N . ARG A 1 112 ? 2.921 -8.333 3.042 1.00 92.81 112 ARG A N 1
ATOM 838 C CA . ARG A 1 112 ? 3.478 -7.091 3.598 1.00 92.81 112 ARG A CA 1
ATOM 839 C C . ARG A 1 112 ? 2.881 -5.854 2.925 1.00 92.81 112 ARG A C 1
ATOM 841 O O . ARG A 1 112 ? 2.424 -4.954 3.624 1.00 92.81 112 ARG A O 1
ATOM 848 N N . PHE A 1 113 ? 2.811 -5.828 1.595 1.00 93.56 113 PHE A N 1
ATOM 849 C CA . PHE A 1 113 ? 2.158 -4.748 0.853 1.00 93.56 113 PHE A CA 1
ATOM 850 C C . PHE A 1 113 ? 0.672 -4.615 1.212 1.00 93.56 113 PHE A C 1
ATOM 852 O O . PHE A 1 113 ? 0.164 -3.499 1.331 1.00 93.56 113 PHE A O 1
ATOM 859 N N . TYR A 1 114 ? -0.016 -5.737 1.446 1.00 95.56 114 TYR A N 1
ATOM 860 C CA . TYR A 1 114 ? -1.402 -5.748 1.912 1.00 95.56 114 TYR A CA 1
ATOM 861 C C . TYR A 1 114 ? -1.554 -5.006 3.250 1.00 95.56 114 TYR A C 1
ATOM 863 O O . TYR A 1 114 ? -2.386 -4.108 3.364 1.00 95.56 114 TYR A O 1
ATOM 871 N N . LEU A 1 115 ? -0.705 -5.304 4.241 1.00 94.69 115 LEU A N 1
ATOM 872 C CA . LEU A 1 115 ? -0.713 -4.611 5.537 1.00 94.69 115 LEU A CA 1
ATOM 873 C C . LEU A 1 115 ? -0.401 -3.111 5.393 1.00 94.69 115 LEU A C 1
ATOM 875 O O . LEU A 1 115 ? -1.108 -2.272 5.949 1.00 94.69 115 LEU A O 1
ATOM 879 N N . PHE A 1 116 ? 0.603 -2.737 4.596 1.00 93.12 116 PHE A N 1
ATOM 880 C CA . PHE A 1 116 ? 0.887 -1.318 4.342 1.00 93.12 116 PHE A CA 1
ATOM 881 C C . PHE A 1 116 ? -0.282 -0.597 3.658 1.00 93.12 116 PHE A C 1
ATOM 883 O O . PHE A 1 116 ? -0.601 0.538 4.022 1.00 93.12 116 PHE A O 1
ATOM 890 N N . SER A 1 117 ? -0.964 -1.260 2.723 1.00 94.81 117 SER A N 1
ATOM 891 C CA . SER A 1 117 ? -2.132 -0.704 2.037 1.00 94.81 117 SER A CA 1
ATOM 892 C C . SER A 1 117 ? -3.330 -0.550 2.977 1.00 94.81 117 SER A C 1
ATOM 894 O O . SER A 1 117 ? -4.016 0.468 2.910 1.00 94.81 117 SER A O 1
ATOM 896 N N . LEU A 1 118 ? -3.549 -1.487 3.911 1.00 95.69 118 LEU A N 1
ATOM 897 C CA . LEU A 1 118 ? -4.553 -1.342 4.973 1.00 95.69 118 LEU A CA 1
ATOM 898 C C . LEU A 1 118 ? -4.268 -0.108 5.839 1.00 95.69 118 LEU A C 1
ATOM 900 O O . LEU A 1 118 ? -5.173 0.688 6.098 1.00 95.69 118 LEU A O 1
ATOM 904 N N . LYS A 1 119 ? -3.006 0.081 6.249 1.00 95.31 119 LYS A N 1
ATOM 905 C CA . LYS A 1 119 ? -2.581 1.244 7.043 1.00 95.31 119 LYS A CA 1
ATOM 906 C C . LYS A 1 119 ? -2.834 2.554 6.294 1.00 95.31 119 LYS A C 1
ATOM 908 O O . LYS A 1 119 ? -3.416 3.489 6.847 1.00 95.31 119 LYS A O 1
ATOM 913 N N . ALA A 1 120 ? -2.420 2.614 5.028 1.00 94.75 120 ALA A N 1
ATOM 914 C CA . ALA A 1 120 ? -2.605 3.786 4.178 1.00 94.75 120 ALA A CA 1
ATOM 915 C C . ALA A 1 120 ? -4.094 4.101 3.943 1.00 94.75 120 ALA A C 1
ATOM 917 O O . ALA A 1 120 ? -4.496 5.267 4.009 1.00 94.75 120 ALA A O 1
ATOM 918 N N . LEU A 1 121 ? -4.919 3.069 3.735 1.00 96.00 121 LEU A N 1
ATOM 919 C CA . LEU A 1 121 ? -6.362 3.200 3.554 1.00 96.00 121 LEU A CA 1
ATOM 920 C C . LEU A 1 121 ? -7.036 3.732 4.821 1.00 96.00 121 LEU A C 1
ATOM 922 O O . LEU A 1 121 ? -7.784 4.706 4.742 1.00 96.00 121 LEU A O 1
ATOM 926 N N . ALA A 1 122 ? -6.719 3.168 5.990 1.00 96.88 122 ALA A N 1
ATOM 927 C CA . ALA A 1 122 ? -7.236 3.650 7.268 1.00 96.88 122 ALA A CA 1
ATOM 928 C C . ALA A 1 122 ? -6.928 5.141 7.469 1.00 96.88 122 ALA A C 1
ATOM 930 O O . ALA A 1 122 ? -7.825 5.931 7.761 1.00 96.88 122 ALA A O 1
ATOM 931 N N . PHE A 1 123 ? -5.683 5.561 7.232 1.00 96.19 123 PHE A N 1
ATOM 932 C CA . PHE A 1 123 ? -5.312 6.969 7.354 1.00 96.19 123 PHE A CA 1
ATOM 933 C C . PHE A 1 123 ? -6.033 7.872 6.346 1.00 96.19 123 PHE A C 1
ATOM 935 O O . PHE A 1 123 ? -6.515 8.947 6.707 1.00 96.19 123 PHE A O 1
ATOM 942 N N . THR A 1 124 ? -6.152 7.437 5.092 1.00 96.00 124 THR A N 1
ATOM 943 C CA . THR A 1 124 ? -6.859 8.183 4.039 1.00 96.00 124 THR A CA 1
ATOM 944 C C . THR A 1 124 ? -8.342 8.344 4.357 1.00 96.00 124 THR A C 1
ATOM 946 O O . THR A 1 124 ? -8.911 9.409 4.127 1.00 96.00 124 THR A O 1
ATOM 949 N N . LEU A 1 125 ? -8.969 7.332 4.957 1.00 97.19 125 LEU A N 1
ATOM 950 C CA . LEU A 1 125 ? -10.355 7.402 5.420 1.00 97.19 125 LEU A CA 1
ATOM 951 C C . LEU A 1 125 ? -10.529 8.384 6.585 1.00 97.19 125 LEU A C 1
ATOM 953 O O . LEU A 1 125 ? -11.505 9.134 6.598 1.00 97.19 125 LEU A O 1
ATOM 957 N N . LEU A 1 126 ? -9.570 8.467 7.515 1.00 96.00 126 LEU A N 1
ATOM 958 C CA . LEU A 1 126 ? -9.585 9.495 8.567 1.00 96.00 126 LEU A CA 1
ATOM 959 C C . LEU A 1 126 ? -9.517 10.911 7.977 1.00 96.00 126 LEU A C 1
ATOM 961 O O . LEU A 1 126 ? -10.236 11.799 8.432 1.00 96.00 126 LEU A O 1
ATOM 965 N N . ARG A 1 127 ? -8.717 11.124 6.921 1.00 94.88 127 ARG A N 1
ATOM 966 C CA . ARG A 1 127 ? -8.663 12.417 6.206 1.00 94.88 127 ARG A CA 1
ATOM 967 C C . ARG A 1 127 ? -9.964 12.773 5.494 1.00 94.88 127 ARG A C 1
ATOM 969 O O . ARG A 1 127 ? -10.225 13.949 5.275 1.00 94.88 127 ARG A O 1
ATOM 976 N N . GLN A 1 128 ? -10.777 11.773 5.177 1.00 95.81 128 GLN A N 1
ATOM 977 C CA . GLN A 1 128 ? -12.117 11.933 4.617 1.00 95.81 128 GLN A CA 1
ATOM 978 C C . GLN A 1 128 ? -13.221 11.964 5.689 1.00 95.81 128 GLN A C 1
ATOM 980 O O . GLN A 1 128 ? -14.398 11.908 5.345 1.00 95.81 128 GLN A O 1
ATOM 985 N N . HIS A 1 129 ? -12.875 12.019 6.982 1.00 96.44 129 HIS A N 1
ATOM 986 C CA . HIS A 1 129 ? -13.820 11.955 8.107 1.00 96.44 129 HIS A CA 1
ATOM 987 C C . HIS A 1 129 ? -14.664 10.662 8.165 1.00 96.44 129 HIS A C 1
ATOM 989 O O . HIS A 1 129 ? -15.714 10.617 8.806 1.00 96.44 129 HIS A O 1
ATOM 995 N N . ARG A 1 130 ? -14.194 9.574 7.538 1.00 97.75 130 ARG A N 1
ATOM 996 C CA . ARG A 1 130 ? -14.829 8.241 7.537 1.00 97.75 130 ARG A CA 1
ATOM 997 C C . ARG A 1 130 ? -14.286 7.367 8.673 1.00 97.75 130 ARG A C 1
ATOM 999 O O . ARG A 1 130 ? -13.790 6.263 8.455 1.00 97.75 130 ARG A O 1
ATOM 1006 N N . THR A 1 131 ? -14.382 7.861 9.908 1.00 96.69 131 THR A N 1
ATOM 1007 C CA . THR A 1 131 ? -13.741 7.255 11.092 1.00 96.69 131 THR A CA 1
ATOM 1008 C C . THR A 1 131 ? -14.188 5.821 11.374 1.00 96.69 131 THR A C 1
ATOM 1010 O O . THR A 1 131 ? -13.358 4.978 11.702 1.00 96.69 131 THR A O 1
ATOM 1013 N N . ALA A 1 132 ? -15.482 5.516 11.233 1.00 96.88 132 ALA A N 1
ATOM 1014 C CA . ALA A 1 132 ? -16.001 4.172 11.503 1.00 96.88 132 ALA A CA 1
ATOM 1015 C C . ALA A 1 132 ? -15.378 3.117 10.574 1.00 96.88 132 ALA A C 1
ATOM 1017 O O . ALA A 1 132 ? -15.012 2.028 11.007 1.00 96.88 132 ALA A O 1
ATOM 1018 N N . GLU A 1 133 ? -15.205 3.468 9.304 1.00 97.12 133 GLU A N 1
ATOM 1019 C CA . GLU A 1 133 ? -14.606 2.583 8.311 1.00 97.12 133 GLU A CA 1
ATOM 1020 C C . GLU A 1 133 ? -13.091 2.474 8.488 1.00 97.12 133 GLU A C 1
ATOM 1022 O O . GLU A 1 133 ? -12.541 1.378 8.414 1.00 97.12 133 GLU A O 1
ATOM 1027 N N . ALA A 1 134 ? -12.420 3.584 8.815 1.00 97.31 134 ALA A N 1
ATOM 1028 C CA . ALA A 1 134 ? -11.006 3.564 9.174 1.00 97.31 134 ALA A CA 1
ATOM 1029 C C . ALA A 1 134 ? -10.730 2.601 10.342 1.00 97.31 134 ALA A C 1
ATOM 1031 O O . ALA A 1 134 ? -9.796 1.806 10.266 1.00 97.31 134 ALA A O 1
ATOM 1032 N N . ARG A 1 135 ? -11.570 2.623 11.389 1.00 96.62 135 ARG A N 1
ATOM 1033 C CA . ARG A 1 135 ? -11.457 1.708 12.538 1.00 96.62 135 ARG A CA 1
ATOM 1034 C C . ARG A 1 135 ? -11.573 0.243 12.122 1.00 96.62 135 ARG A C 1
ATOM 1036 O O . ARG A 1 135 ? -10.748 -0.553 12.542 1.00 96.62 135 ARG A O 1
ATOM 1043 N N . SER A 1 136 ? -12.484 -0.096 11.208 1.00 95.81 136 SER A N 1
ATOM 1044 C CA . SER A 1 136 ? -12.605 -1.472 10.705 1.00 95.81 136 SER A CA 1
ATOM 1045 C C . SER A 1 136 ? -11.325 -1.988 10.028 1.00 95.81 136 SER A C 1
ATOM 1047 O O . SER A 1 136 ? -10.985 -3.164 10.167 1.00 95.81 136 SER A O 1
ATOM 1049 N N . TYR A 1 137 ? -10.585 -1.129 9.322 1.00 95.69 137 TYR A N 1
ATOM 1050 C CA . TYR A 1 137 ? -9.288 -1.501 8.746 1.00 95.69 137 TYR A CA 1
ATOM 1051 C C . TYR A 1 137 ? -8.166 -1.578 9.790 1.00 95.69 137 TYR A C 1
ATOM 1053 O O . TYR A 1 137 ? -7.28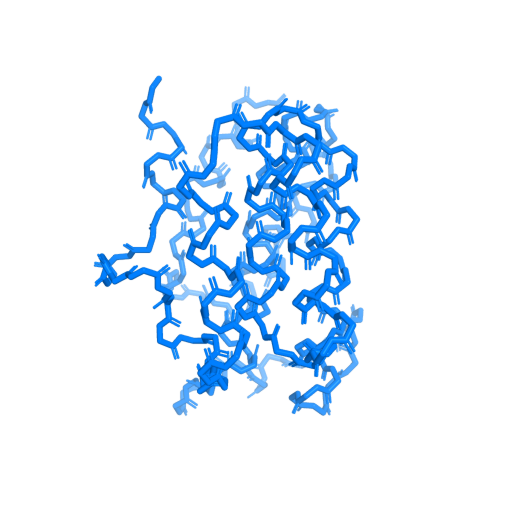6 -2.431 9.679 1.00 95.69 137 TYR A O 1
ATOM 1061 N N . LEU A 1 138 ? -8.205 -0.733 10.823 1.00 95.94 138 LEU A N 1
ATOM 1062 C CA . LEU A 1 138 ? -7.259 -0.794 11.943 1.00 95.94 138 LEU A CA 1
ATOM 1063 C C . LEU A 1 138 ? -7.451 -2.058 12.793 1.00 95.94 138 LEU A C 1
ATOM 1065 O O . LEU A 1 138 ? -6.463 -2.669 13.192 1.00 95.94 138 LEU A O 1
ATOM 1069 N N . ASP A 1 139 ? -8.694 -2.497 12.998 1.00 95.31 139 ASP A N 1
ATOM 1070 C CA . ASP A 1 139 ? -9.006 -3.751 13.695 1.00 95.31 139 ASP A CA 1
ATOM 1071 C C . ASP A 1 139 ? -8.460 -4.968 12.925 1.00 95.31 139 ASP A C 1
ATOM 1073 O O . ASP A 1 139 ? -7.944 -5.923 13.509 1.00 95.31 139 ASP A O 1
ATOM 1077 N N . GLN A 1 140 ? -8.528 -4.931 11.588 1.00 94.75 140 GLN A N 1
ATOM 1078 C CA . GLN A 1 140 ? -7.903 -5.947 10.737 1.00 94.75 140 GLN A CA 1
ATOM 1079 C C . GLN A 1 140 ? -6.379 -5.942 10.874 1.00 94.75 140 GLN A C 1
ATOM 1081 O O . GLN A 1 140 ? -5.784 -7.007 11.035 1.00 94.75 140 GLN A O 1
ATOM 1086 N N . LEU A 1 141 ? -5.751 -4.761 10.847 1.00 94.31 141 LEU A N 1
ATOM 1087 C CA . LEU A 1 141 ? -4.309 -4.628 11.060 1.00 94.31 141 LEU A CA 1
ATOM 1088 C C . LEU A 1 141 ? -3.879 -5.215 12.400 1.00 94.31 141 LEU A C 1
ATOM 1090 O O . LEU A 1 141 ? -2.930 -5.982 12.432 1.00 94.31 141 LEU A O 1
ATOM 1094 N N . GLU A 1 142 ? -4.600 -4.932 13.483 1.00 94.31 142 GLU A N 1
ATOM 1095 C CA . GLU A 1 142 ? -4.283 -5.486 14.802 1.00 94.31 142 GLU A CA 1
ATOM 1096 C C . GLU A 1 142 ? -4.366 -7.016 14.834 1.00 94.31 142 GLU A C 1
ATOM 1098 O O . GLU A 1 142 ? -3.532 -7.684 15.445 1.00 94.31 142 GLU A O 1
ATOM 1103 N N . ARG A 1 143 ? -5.341 -7.590 14.124 1.00 93.69 143 ARG A N 1
ATOM 1104 C CA . ARG A 1 143 ? -5.491 -9.043 14.016 1.00 93.69 143 ARG A CA 1
ATOM 1105 C C . ARG A 1 143 ? -4.386 -9.697 13.182 1.00 93.69 143 ARG A C 1
ATOM 1107 O O . ARG A 1 143 ? -3.981 -10.817 13.492 1.00 93.69 143 ARG A O 1
ATOM 1114 N N . PHE A 1 144 ? -3.962 -9.060 12.093 1.00 94.44 144 PHE A N 1
ATOM 1115 C CA . PHE A 1 144 ? -2.992 -9.621 11.144 1.00 94.44 144 PHE A CA 1
ATOM 1116 C C . PHE A 1 144 ? -1.538 -9.297 11.505 1.00 94.44 144 PHE A C 1
ATOM 1118 O O . PHE A 1 144 ? -0.625 -10.043 11.150 1.00 94.44 144 PHE A O 1
ATOM 1125 N N . ASP A 1 145 ? -1.321 -8.205 12.227 1.00 93.44 145 ASP A N 1
ATOM 1126 C CA . ASP A 1 145 ? -0.022 -7.693 12.636 1.00 93.44 145 ASP A CA 1
ATOM 1127 C C . ASP A 1 145 ? -0.028 -7.240 14.110 1.00 93.44 145 ASP A C 1
ATOM 1129 O O . ASP A 1 145 ? 0.155 -6.061 14.411 1.00 93.44 145 ASP A O 1
ATOM 1133 N N . PRO A 1 146 ? -0.209 -8.174 15.063 1.00 92.12 146 PRO A N 1
ATOM 1134 C CA . PRO A 1 146 ? -0.271 -7.848 16.492 1.00 92.12 146 PRO A CA 1
ATOM 1135 C C . PRO A 1 146 ? 1.051 -7.308 17.060 1.00 92.12 146 PRO A C 1
ATOM 1137 O O . PRO A 1 146 ? 1.085 -6.816 18.183 1.00 92.12 146 PRO A O 1
ATOM 1140 N N . GLN A 1 147 ? 2.151 -7.437 16.315 1.00 90.94 147 GLN A N 1
ATOM 1141 C CA . GLN A 1 147 ? 3.472 -6.921 16.684 1.00 90.94 147 GLN A CA 1
ATOM 1142 C C . GLN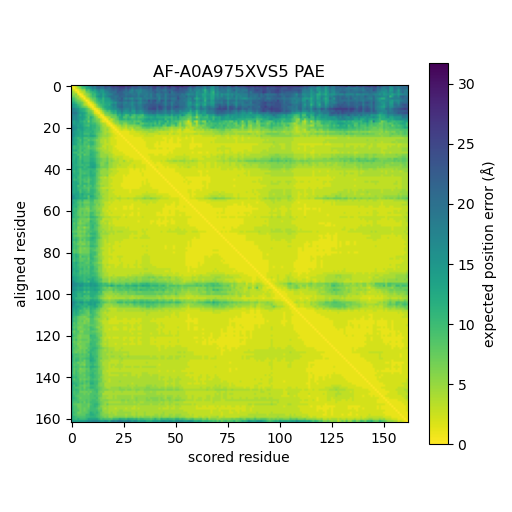 A 1 147 ? 3.739 -5.519 16.119 1.00 90.94 147 GLN A C 1
ATOM 1144 O O . GLN A 1 147 ? 4.834 -4.999 16.314 1.00 90.94 147 GLN A O 1
ATOM 1149 N N . ASP A 1 148 ? 2.765 -4.932 15.417 1.00 91.12 148 ASP A N 1
ATOM 1150 C CA . ASP A 1 148 ? 2.862 -3.619 14.781 1.00 91.12 148 ASP A CA 1
ATOM 1151 C C . ASP A 1 148 ? 4.074 -3.472 13.840 1.00 91.12 148 ASP A C 1
ATOM 1153 O O . ASP A 1 148 ? 4.712 -2.422 13.761 1.00 91.12 148 ASP A O 1
ATOM 1157 N N . ARG A 1 149 ? 4.405 -4.534 13.092 1.00 88.81 149 ARG A N 1
ATOM 1158 C CA . ARG A 1 149 ? 5.536 -4.563 12.146 1.00 88.81 149 ARG A CA 1
ATOM 1159 C C . ARG A 1 149 ? 5.431 -3.471 11.082 1.00 88.81 149 ARG A C 1
ATOM 1161 O O . ARG A 1 149 ? 6.460 -3.003 10.600 1.00 88.81 149 ARG A O 1
ATOM 1168 N N . VAL A 1 150 ? 4.215 -3.075 10.695 1.00 88.12 150 VAL A N 1
ATOM 1169 C CA . VAL A 1 150 ? 3.991 -1.986 9.728 1.00 88.12 150 VAL A C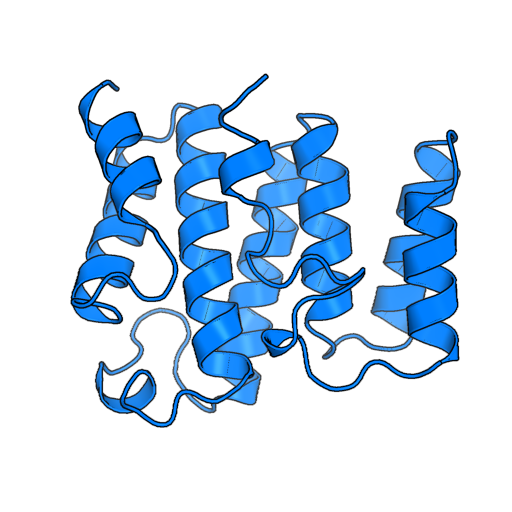A 1
ATOM 1170 C C . VAL A 1 150 ? 3.733 -0.619 10.368 1.00 88.12 150 VAL A C 1
ATOM 1172 O O . VAL A 1 150 ? 3.528 0.344 9.628 1.00 88.12 150 VAL A O 1
ATOM 1175 N N . GLY A 1 151 ? 3.745 -0.484 11.698 1.00 89.19 151 GLY A N 1
ATOM 1176 C CA . GLY A 1 151 ? 3.603 0.807 12.385 1.00 89.19 151 GLY A CA 1
ATOM 1177 C C . GLY A 1 151 ? 2.211 1.444 12.260 1.00 89.19 151 GLY A C 1
ATOM 1178 O O . GLY A 1 151 ? 2.089 2.622 11.918 1.00 89.19 151 GLY A O 1
ATOM 1179 N N . ALA A 1 152 ? 1.149 0.664 12.443 1.00 91.56 152 ALA A N 1
ATOM 1180 C CA . ALA A 1 152 ? -0.240 1.110 12.461 1.00 91.56 152 ALA A CA 1
ATOM 1181 C C . ALA A 1 152 ? -0.643 1.829 13.764 1.00 91.56 152 ALA A C 1
ATOM 1183 O O . ALA A 1 152 ? -1.626 2.576 13.740 1.00 91.56 152 ALA A O 1
ATOM 1184 N N . GLU A 1 153 ? 0.096 1.673 14.871 1.00 91.69 153 GLU A N 1
ATOM 1185 C CA . GLU A 1 153 ? -0.233 2.304 16.165 1.00 91.69 153 GLU A CA 1
ATOM 1186 C C . GLU A 1 153 ? -0.365 3.831 16.079 1.00 91.69 153 GLU A C 1
ATOM 1188 O O . GLU A 1 153 ? -1.280 4.416 16.663 1.00 91.69 153 GLU A O 1
ATOM 1193 N N . LEU A 1 154 ? 0.462 4.493 15.265 1.00 90.56 154 LEU A N 1
ATOM 1194 C CA . LEU A 1 154 ? 0.323 5.930 15.021 1.00 90.56 154 LEU A CA 1
ATOM 1195 C C . LEU A 1 154 ? -1.055 6.280 14.436 1.00 90.56 154 LEU A C 1
ATOM 1197 O O . LEU A 1 154 ? -1.706 7.230 14.870 1.00 90.56 154 LEU A O 1
ATOM 1201 N N . VAL A 1 155 ? -1.525 5.510 13.452 1.00 92.56 155 VAL A N 1
ATOM 1202 C CA . VAL A 1 155 ? -2.823 5.754 12.809 1.00 92.56 155 VAL A CA 1
ATOM 1203 C C . VAL A 1 155 ? -3.965 5.471 13.787 1.00 92.56 155 VAL A C 1
ATOM 1205 O O . VAL A 1 155 ? -4.941 6.226 13.811 1.00 92.56 155 VAL A O 1
ATOM 1208 N N . LYS A 1 156 ? -3.828 4.455 14.652 1.00 93.31 156 LYS A N 1
ATOM 1209 C CA . LYS A 1 156 ? -4.778 4.198 15.747 1.00 93.31 156 LYS A CA 1
ATOM 1210 C C . LYS A 1 156 ? -4.856 5.374 16.720 1.00 93.31 156 LYS A C 1
ATOM 1212 O O . LYS A 1 156 ? -5.957 5.807 17.060 1.00 93.31 156 LYS A O 1
ATOM 1217 N N . ALA A 1 157 ? -3.715 5.945 17.108 1.00 93.75 157 ALA A N 1
ATOM 1218 C CA . ALA A 1 157 ? -3.667 7.108 17.992 1.00 93.75 157 ALA A CA 1
ATOM 1219 C C . ALA A 1 157 ? -4.378 8.333 17.391 1.00 93.75 157 ALA A C 1
ATOM 1221 O O . ALA A 1 157 ? -5.014 9.098 18.116 1.00 93.75 157 ALA A O 1
ATOM 1222 N N . ILE A 1 158 ? -4.318 8.510 16.068 1.00 93.38 158 ILE A N 1
ATOM 1223 C CA . ILE A 1 158 ? -5.062 9.563 15.358 1.00 93.38 158 ILE A CA 1
ATOM 1224 C C . ILE A 1 158 ? -6.561 9.243 15.343 1.00 93.38 158 ILE A C 1
ATOM 1226 O O . ILE A 1 158 ? -7.372 10.109 15.657 1.00 93.38 158 ILE A O 1
ATOM 1230 N N . ALA A 1 159 ? -6.943 7.998 15.041 1.00 93.19 159 ALA A N 1
ATOM 1231 C CA . ALA A 1 159 ? -8.344 7.567 15.017 1.00 93.19 159 ALA A CA 1
ATOM 1232 C C . ALA A 1 159 ? -9.050 7.682 16.381 1.00 93.19 159 ALA A C 1
ATOM 1234 O O . ALA A 1 159 ? -10.278 7.790 16.430 1.00 93.19 159 ALA A O 1
ATOM 1235 N N . ALA A 1 160 ? -8.294 7.643 17.482 1.00 92.38 160 ALA A N 1
ATOM 1236 C CA . ALA A 1 160 ? -8.800 7.841 18.840 1.00 92.38 160 ALA A CA 1
ATOM 1237 C C . ALA A 1 160 ? -9.128 9.313 19.162 1.00 92.38 160 ALA A C 1
ATOM 1239 O O . ALA A 1 160 ? -9.840 9.586 20.125 1.00 92.38 160 ALA A O 1
ATOM 1240 N N . GLN A 1 161 ? -8.619 10.255 18.362 1.00 89.00 161 GLN A N 1
ATOM 1241 C CA . GLN A 1 161 ? -8.853 11.697 18.506 1.00 89.00 161 GLN A CA 1
ATOM 1242 C C . GLN A 1 161 ? -9.988 12.211 17.600 1.00 89.00 161 GLN A C 1
ATOM 1244 O O . GLN A 1 161 ? -10.322 13.394 17.663 1.00 89.00 161 GLN A O 1
ATOM 1249 N N . CYS A 1 162 ? -10.551 11.346 16.748 1.00 83.88 162 CYS A N 1
ATOM 1250 C CA . CYS A 1 162 ? -11.679 11.627 15.853 1.00 83.88 162 CYS A CA 1
ATOM 1251 C C . CYS A 1 162 ? -12.993 11.076 16.416 1.00 83.88 162 CYS A C 1
ATOM 1253 O O . CYS A 1 162 ? -14.009 11.785 16.262 1.00 83.88 162 CYS A O 1
#

Secondary structure (DSSP, 8-state):
-GGGTTTS-TT-SSS-GGG----HHHHHHHHHHHH-S-HHHHHHHHHHHHHH-TT-HHHHHHHHHHHHHTT-HHHHHHHHHHHHHHHHHHHTS-SSS--GGGGPSSPPHHHHHHHHHHHHHHHHHHHTT-HHHHHHHHHHHHHH-TT-TT--HHHHHHHTT-

pLDDT: mean 87.93, std 15.06, range [34.59, 97.75]